Protein 6JZA (pdb70)

GO terms:
  GO:0061484 hematopoietic stem cell homeostasis (P, IMP)
  GO:0005515 protein binding (F, IPI)
  GO:0005576 extracellular region (C, HDA)
  GO:0043542 endothelial cell migration (P, IDA)
  GO:0043066 negative regulation of apoptotic process (P, IMP)
  GO:0043542 endothelial cell migration (P, IMP)
  GO:0045446 endothelial cell differentiation (P, IMP)

Radius of gyration: 15.82 Å; Cα contacts (8 Å, |Δi|>4): 136; chains: 1; bounding box: 21×58×25 Å

Structure (mmCIF, N/CA/C/O backbone):
data_6JZA
#
_entry.id   6JZA
#
_cell.length_a   45.731
_cell.length_b   45.731
_cell.length_c   68.966
_cell.angle_alpha   90.000
_cell.angle_beta   90.000
_cell.angle_gamma   120.000
#
_symmetry.space_group_name_H-M   'P 62'
#
loop_
_entity.id
_entity.type
_entity.pdbx_description
1 polymer 'Follistatin-related protein 1'
2 water water
#
loop_
_atom_site.group_PDB
_atom_site.id
_atom_site.type_symbol
_atom_site.label_atom_id
_atom_site.label_alt_id
_atom_site.label_comp_id
_atom_site.label_asym_id
_atom_site.label_entity_id
_atom_site.label_seq_id
_atom_site.pdbx_PDB_ins_code
_atom_site.Cartn_x
_atom_site.Cartn_y
_atom_site.Cartn_z
_atom_site.occupancy
_atom_site.B_iso_or_equiv
_atom_site.auth_seq_id
_atom_site.auth_comp_id
_atom_site.auth_asym_id
_atom_site.auth_atom_id
_atom_site.pdbx_PDB_model_num
ATOM 1 N N . PRO A 1 1 ? -3.759 -22.814 -19.117 1.00 66.05 18 PRO A N 1
ATOM 2 C CA . PRO A 1 1 ? -2.609 -23.675 -18.789 1.00 64.51 18 PRO A CA 1
ATOM 3 C C . PRO A 1 1 ? -2.095 -23.400 -17.370 1.00 63.27 18 PRO A C 1
ATOM 4 O O . PRO A 1 1 ? -1.914 -24.348 -16.591 1.00 60.64 18 PRO A O 1
ATOM 8 N N . TRP A 1 2 ? -1.896 -22.115 -17.055 1.00 67.83 19 TRP A N 1
ATOM 9 C CA . TRP A 1 2 ? -1.538 -21.633 -15.715 1.00 65.66 19 TRP A CA 1
ATOM 10 C C . TRP A 1 2 ? -2.699 -20.852 -15.079 1.00 71.38 19 TRP A C 1
ATOM 11 O O . TRP A 1 2 ? -3.611 -20.382 -15.777 1.00 71.24 19 TRP A O 1
ATOM 22 N N . GLU A 1 3 ? -2.646 -20.720 -13.753 1.00 71.01 20 GLU A N 1
ATOM 23 C CA . GLU A 1 3 ? -3.616 -19.960 -12.960 1.00 69.71 20 GLU A CA 1
ATOM 24 C C . GLU A 1 3 ? -3.616 -18.484 -13.377 1.00 72.59 20 GLU A C 1
ATOM 25 O O . GLU A 1 3 ? -2.553 -17.871 -13.493 1.00 72.56 20 GLU A O 1
ATOM 31 N N . GLU A 1 4 ? -4.799 -17.919 -13.609 1.00 83.99 21 GLU A N 1
ATOM 32 C CA . GLU A 1 4 ? -4.911 -16.517 -14.017 1.00 85.03 21 GLU A CA 1
ATOM 33 C C . GLU A 1 4 ? -4.978 -15.599 -12.777 1.00 81.44 21 GLU A C 1
ATOM 34 O O . GLU A 1 4 ? -5.623 -15.953 -11.790 1.00 79.42 21 GLU A O 1
ATOM 40 N N . PRO A 1 5 ? -4.285 -14.432 -12.824 1.00 57.97 22 PRO A N 1
ATOM 41 C CA . PRO A 1 5 ? -4.044 -13.529 -11.676 1.00 47.92 22 PRO A CA 1
ATOM 42 C C . PRO A 1 5 ? -5.272 -13.251 -10.789 1.00 49.51 22 PRO A C 1
ATOM 43 O O . PRO A 1 5 ? -6.376 -13.113 -11.317 1.00 52.56 22 PRO A O 1
ATOM 47 N N . ARG A 1 6 ? -5.085 -13.155 -9.470 1.00 53.06 23 ARG A N 1
ATOM 48 C CA . ARG A 1 6 ? -6.187 -12.816 -8.562 1.00 50.64 23 ARG A CA 1
ATOM 49 C C . ARG A 1 6 ? -6.391 -11.300 -8.494 1.00 51.18 23 ARG A C 1
ATOM 50 O O . ARG A 1 6 ? -5.456 -10.525 -8.762 1.00 46.86 23 ARG A O 1
ATOM 58 N N . SER A 1 7 ? -7.609 -10.876 -8.137 1.00 58.75 24 SER A N 1
ATOM 59 C CA . SER A 1 7 ? -7.903 -9.442 -7.973 1.00 56.56 24 SER A CA 1
ATOM 60 C C . SER A 1 7 ? -8.020 -8.993 -6.509 1.00 55.23 24 SER A C 1
ATOM 61 O O . SER A 1 7 ? -8.301 -9.797 -5.607 1.00 57.14 24 SER A O 1
ATOM 64 N N . LYS A 1 8 ? -7.795 -7.6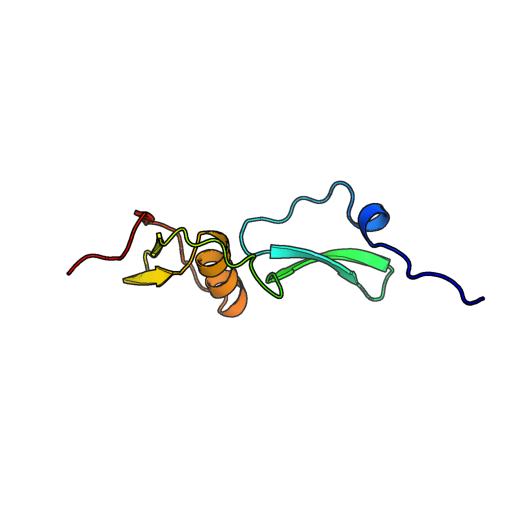98 -6.286 1.00 49.30 25 LYS A N 1
ATOM 65 C CA . LYS A 1 8 ? -7.962 -7.085 -4.962 1.00 48.47 25 LYS A CA 1
ATOM 66 C C . LYS A 1 8 ? -9.384 -6.526 -4.738 1.00 49.83 25 LYS A C 1
ATOM 67 O O . LYS A 1 8 ? -9.721 -6.093 -3.622 1.00 51.32 25 LYS A O 1
ATOM 73 N N . SER A 1 9 ? -10.207 -6.540 -5.788 1.00 63.57 26 SER A N 1
ATOM 74 C CA . SER A 1 9 ? -11.591 -6.075 -5.705 1.00 61.77 26 SER A CA 1
ATOM 75 C C . SER A 1 9 ? -12.296 -6.631 -4.462 1.00 62.57 26 SER A C 1
ATOM 76 O O . SER A 1 9 ? -12.992 -5.902 -3.763 1.00 66.42 26 SER A O 1
ATOM 79 N N . LYS A 1 10 ? -12.078 -7.909 -4.165 1.00 64.20 27 LYS A N 1
ATOM 80 C CA . LYS A 1 10 ? -12.702 -8.533 -3.000 1.00 61.11 27 LYS A CA 1
ATOM 81 C C . LYS A 1 10 ? -12.206 -7.924 -1.685 1.00 58.66 27 LYS A C 1
ATOM 82 O O . LYS A 1 10 ? -13.011 -7.544 -0.844 1.00 61.01 27 LYS A O 1
ATOM 88 N N . ILE A 1 11 ? -10.889 -7.825 -1.509 1.00 46.34 28 ILE A N 1
ATOM 89 C CA . ILE A 1 11 ? -10.334 -7.235 -0.289 1.00 43.55 28 ILE A CA 1
ATOM 90 C C . ILE A 1 11 ? -10.675 -5.750 -0.231 1.00 39.54 28 ILE A C 1
ATOM 91 O O . ILE A 1 11 ? -10.848 -5.186 0.855 1.00 38.69 28 ILE A O 1
ATOM 96 N N . CYS A 1 12 ? -10.789 -5.127 -1.403 1.00 42.77 29 CYS A N 1
ATOM 97 C CA . CYS A 1 12 ? -10.986 -3.677 -1.485 1.00 42.08 29 CYS A CA 1
ATOM 98 C C . CYS A 1 12 ? -12.416 -3.226 -1.731 1.00 44.12 29 CYS A C 1
ATOM 99 O O . CYS A 1 12 ? -12.652 -2.066 -2.083 1.00 48.53 29 CYS A O 1
ATOM 102 N N . ALA A 1 13 ? -13.374 -4.127 -1.553 1.00 47.84 30 ALA 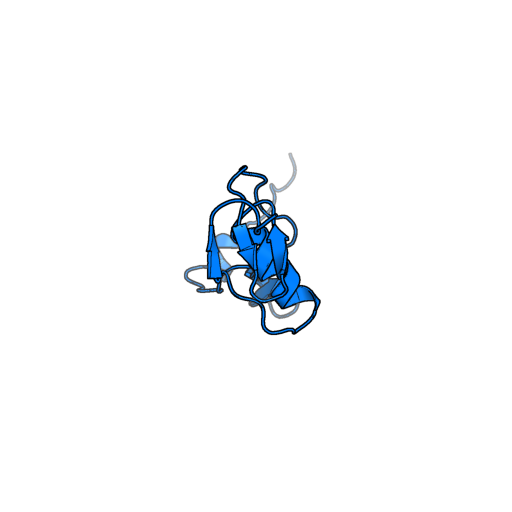A N 1
ATOM 103 C CA . ALA A 1 13 ? -14.772 -3.711 -1.505 1.00 46.05 30 ALA A CA 1
ATOM 104 C C . ALA A 1 13 ? -15.168 -3.674 -0.043 1.00 48.59 30 ALA A C 1
ATOM 105 O O . ALA A 1 13 ? -14.707 -4.503 0.756 1.00 53.11 30 ALA A O 1
ATOM 107 N N . ASN A 1 14 ? -15.960 -2.682 0.337 1.00 53.38 31 ASN A N 1
ATOM 108 C CA . ASN A 1 14 ? -16.108 -1.485 -0.445 1.00 52.51 31 ASN A CA 1
ATOM 109 C C . ASN A 1 14 ? -15.327 -0.478 0.365 1.00 54.39 31 ASN A C 1
ATOM 110 O O . ASN A 1 14 ? -15.779 0.020 1.405 1.00 53.01 31 ASN A O 1
ATOM 115 N N . VAL A 1 15 ? -14.107 -0.236 -0.082 1.00 43.97 32 VAL A N 1
ATOM 116 C CA . VAL A 1 15 ? -13.190 0.595 0.671 1.00 41.08 32 VAL A CA 1
ATOM 117 C C . VAL A 1 15 ? -13.274 2.039 0.175 1.00 38.68 32 VAL A C 1
ATOM 118 O O . VAL A 1 15 ? -13.386 2.285 -1.028 1.00 40.62 32 VAL A O 1
ATOM 122 N N . PHE A 1 16 ? -13.253 2.997 1.091 1.00 39.22 33 PHE A N 1
ATOM 123 C CA . PHE A 1 16 ? -13.182 4.379 0.662 1.00 37.76 33 PHE A CA 1
ATOM 124 C C . PHE A 1 16 ? -11.809 4.954 0.934 1.00 37.83 33 PHE A C 1
ATOM 125 O O . PHE A 1 16 ? -11.392 5.073 2.094 1.00 37.48 33 PHE A O 1
ATOM 133 N N . CYS A 1 17 ? -11.119 5.319 -0.138 1.00 42.26 34 CYS A N 1
ATOM 134 C CA . CYS A 1 17 ? -9.889 6.079 -0.021 1.00 43.54 34 CYS A CA 1
ATOM 135 C C . CYS A 1 17 ? -10.104 7.422 -0.708 1.00 44.61 34 CYS A C 1
ATOM 136 O O . CYS A 1 17 ? -10.639 7.482 -1.832 1.00 45.23 34 CYS A O 1
ATOM 139 N N . GLY A 1 18 ? -9.687 8.494 -0.034 1.00 55.67 35 GLY A N 1
ATOM 140 C CA . GLY A 1 18 ? -9.804 9.837 -0.577 1.00 54.39 35 GLY A CA 1
ATOM 141 C C . GLY A 1 18 ? -9.099 10.048 -1.909 1.00 56.65 35 GLY A C 1
ATOM 142 O O . GLY A 1 18 ? -8.475 9.134 -2.479 1.00 54.25 35 GLY A O 1
ATOM 143 N N . ALA A 1 19 ? -9.214 11.268 -2.420 1.00 49.08 36 ALA A N 1
ATOM 144 C CA . ALA A 1 19 ? -8.589 11.603 -3.684 1.00 48.74 36 ALA A CA 1
ATOM 145 C C . ALA A 1 19 ? -7.061 11.530 -3.529 1.00 48.57 36 ALA A C 1
ATOM 146 O O . ALA A 1 19 ? -6.502 11.960 -2.510 1.00 47.51 36 ALA A O 1
ATOM 148 N N . GLY A 1 20 ? -6.389 10.959 -4.524 1.00 41.64 37 GLY A N 1
ATOM 149 C CA . GLY A 1 20 ? -4.944 10.836 -4.467 1.00 39.31 37 GLY A CA 1
ATOM 150 C C . GLY A 1 20 ? -4.516 9.567 -3.763 1.00 37.71 37 GLY A C 1
ATOM 151 O O . GLY A 1 20 ? -3.323 9.269 -3.694 1.00 38.10 37 GLY A O 1
ATOM 152 N N . ARG A 1 21 ? -5.488 8.829 -3.230 1.00 40.79 38 ARG A N 1
ATOM 153 C CA . ARG A 1 21 ? -5.229 7.540 -2.590 1.00 38.75 38 ARG A CA 1
ATOM 154 C C . ARG A 1 21 ? -6.100 6.467 -3.238 1.00 39.56 38 ARG A C 1
ATOM 155 O O . ARG A 1 21 ? -7.170 6.766 -3.776 1.00 40.55 38 ARG A O 1
ATOM 163 N N . GLU A 1 22 ? -5.643 5.221 -3.208 1.00 45.31 39 GLU A N 1
ATOM 164 C CA . GLU A 1 22 ? -6.449 4.111 -3.712 1.00 44.57 39 GLU A CA 1
ATOM 165 C C . GLU A 1 22 ? -6.305 2.935 -2.758 1.00 44.78 39 GLU A C 1
ATOM 166 O O . GLU A 1 22 ? -5.595 3.031 -1.761 1.00 49.09 39 GLU A O 1
ATOM 172 N N . CYS A 1 23 ? -6.974 1.825 -3.032 1.00 40.36 40 CYS A N 1
ATOM 173 C CA . CYS A 1 23 ? -6.890 0.714 -2.094 1.00 41.46 40 CYS A CA 1
ATOM 174 C C . CYS A 1 23 ? -5.977 -0.421 -2.587 1.00 43.41 40 CYS A C 1
ATOM 175 O O . CYS A 1 23 ? -6.018 -0.813 -3.771 1.00 42.10 40 CYS A O 1
ATOM 178 N N . ALA A 1 24 ? -5.159 -0.939 -1.667 1.00 36.40 41 ALA A N 1
ATOM 179 C CA . ALA A 1 24 ? -4.248 -2.051 -1.946 1.00 34.00 41 ALA A CA 1
ATOM 180 C C . ALA A 1 24 ? -4.281 -3.017 -0.775 1.00 36.07 41 ALA A C 1
ATOM 181 O O . ALA A 1 24 ? -4.913 -2.727 0.254 1.00 36.08 41 ALA A O 1
ATOM 183 N N . VAL A 1 25 ? -3.567 -4.138 -0.905 1.00 36.68 42 VAL A N 1
ATOM 184 C CA . VAL A 1 25 ? -3.617 -5.208 0.099 1.00 34.61 42 VAL A CA 1
ATOM 185 C C . VAL A 1 25 ? -2.289 -5.315 0.863 1.00 38.01 42 VAL A C 1
ATOM 186 O O . VAL A 1 25 ? -1.228 -5.473 0.256 1.00 39.17 42 VAL A O 1
ATOM 190 N N . THR A 1 26 ? -2.343 -5.213 2.194 1.00 43.07 43 THR A N 1
ATOM 191 C CA . THR A 1 26 ? -1.136 -5.292 3.033 1.00 42.49 43 THR A CA 1
ATOM 192 C C . THR A 1 26 ? -0.607 -6.713 3.058 1.00 42.08 43 THR A C 1
ATOM 193 O O . THR A 1 26 ? -1.251 -7.605 2.515 1.00 43.07 43 THR A O 1
ATOM 197 N N . GLU A 1 27 ? 0.538 -6.936 3.704 1.00 50.91 44 GLU A N 1
ATOM 198 C CA . GLU A 1 27 ? 1.077 -8.296 3.824 1.00 53.48 44 GLU A CA 1
ATOM 199 C C . GLU A 1 27 ? 0.153 -9.216 4.654 1.00 55.51 44 GLU A C 1
ATOM 200 O O . GLU A 1 27 ? 0.221 -10.446 4.556 1.00 56.00 44 GLU A O 1
ATOM 206 N N . LYS A 1 28 ? -0.735 -8.604 5.439 1.00 59.85 45 LYS A N 1
ATOM 207 C CA . LYS A 1 28 ? -1.695 -9.344 6.259 1.00 57.71 45 LYS A CA 1
ATOM 208 C C . LYS A 1 28 ? -2.998 -9.654 5.521 1.00 57.61 45 LYS A C 1
ATOM 209 O O . LYS A 1 28 ? -3.934 -10.187 6.120 1.00 57.68 45 LYS A O 1
ATOM 215 N N . GLY A 1 29 ? -3.055 -9.316 4.229 1.00 57.05 46 GLY A N 1
ATOM 216 C CA . GLY A 1 29 ? -4.218 -9.607 3.395 1.00 52.71 46 GLY A CA 1
ATOM 217 C C . GLY A 1 29 ? -5.426 -8.704 3.604 1.00 53.37 46 GLY A C 1
ATOM 218 O O . GLY A 1 29 ? -6.540 -9.069 3.216 1.00 55.51 46 GLY A O 1
ATOM 219 N N . GLU A 1 30 ? -5.211 -7.529 4.202 1.00 48.08 47 GLU A N 1
ATOM 220 C CA . GLU A 1 30 ? -6.298 -6.596 4.510 1.00 48.01 47 GLU A CA 1
ATOM 221 C C . GLU A 1 30 ? -6.096 -5.271 3.770 1.00 48.40 47 GLU A C 1
ATOM 222 O O . GLU A 1 30 ? -4.959 -4.876 3.512 1.00 48.93 47 GLU A O 1
ATOM 228 N N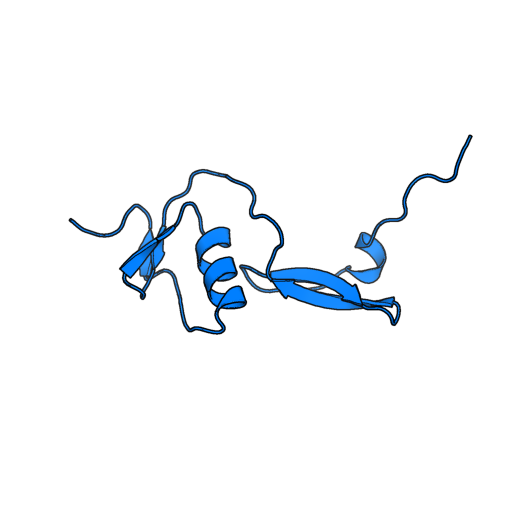 . PRO A 1 31 ? -7.195 -4.550 3.471 1.00 41.13 48 PRO A N 1
ATOM 229 C CA . PRO A 1 31 ? -7.144 -3.312 2.669 1.00 38.20 48 PRO A CA 1
ATOM 230 C C . PRO A 1 31 ? -6.558 -2.078 3.385 1.00 37.19 48 PRO A C 1
ATOM 231 O O . PRO A 1 31 ? -6.832 -1.870 4.570 1.00 38.88 48 PRO A O 1
ATOM 235 N N . THR A 1 32 ? -5.764 -1.273 2.670 1.00 38.64 49 THR A N 1
ATOM 236 C CA . THR A 1 32 ? -5.340 0.045 3.164 1.00 36.52 49 THR A CA 1
ATOM 237 C C . THR A 1 32 ? -5.473 1.021 2.050 1.00 38.09 49 THR A C 1
ATOM 238 O O . THR A 1 32 ? -5.577 0.634 0.869 1.00 37.82 49 THR A O 1
ATOM 242 N N . CYS A 1 33 ? -5.385 2.293 2.422 1.00 40.96 50 CYS A N 1
ATOM 243 C CA . CYS A 1 33 ? -5.212 3.346 1.440 1.00 42.28 50 CYS A CA 1
ATOM 244 C C . CYS A 1 33 ? -3.753 3.782 1.423 1.00 41.06 50 CYS A C 1
ATOM 245 O O . CYS A 1 33 ? -3.129 3.979 2.476 1.00 43.05 50 CYS A O 1
ATOM 248 N N . LEU A 1 34 ? -3.210 3.899 0.218 1.00 40.78 51 LEU A N 1
ATOM 249 C CA . LEU A 1 34 ? -1.890 4.465 0.007 1.00 41.00 51 LEU A CA 1
ATOM 250 C C . LEU A 1 34 ? -2.004 5.410 -1.158 1.00 39.11 51 LEU A C 1
ATOM 251 O O . LEU A 1 34 ? -3.009 5.402 -1.877 1.00 39.74 51 LEU A O 1
ATOM 256 N N . CYS A 1 35 ? -0.981 6.237 -1.331 1.00 40.12 52 CYS A N 1
ATOM 257 C CA . CYS A 1 35 ? -0.904 7.155 -2.462 1.00 40.34 52 CYS A CA 1
ATOM 258 C C . CYS A 1 35 ? -1.120 6.406 -3.774 1.00 37.83 52 CYS A C 1
ATOM 259 O O . CYS A 1 35 ? -0.668 5.260 -3.927 1.00 40.69 52 CYS A O 1
ATOM 262 N N . ILE A 1 36 ? -1.849 7.026 -4.702 1.00 35.98 53 ILE A N 1
ATOM 263 C CA . ILE A 1 36 ? -2.181 6.372 -5.977 1.00 35.53 53 ILE A CA 1
ATOM 264 C C . ILE A 1 36 ? -0.899 6.217 -6.771 1.00 36.28 53 ILE A C 1
ATOM 265 O O . ILE A 1 36 ? -0.093 7.156 -6.841 1.00 38.32 53 ILE A O 1
ATOM 270 N N . GLU A 1 37 ? -0.696 5.035 -7.345 1.00 39.92 54 GLU A N 1
ATOM 271 C CA . GLU A 1 37 ? 0.526 4.753 -8.080 1.00 38.80 54 GLU A CA 1
ATOM 272 C C . GLU A 1 37 ? 0.655 5.659 -9.306 1.00 40.00 54 GLU A C 1
ATOM 273 O O . GLU A 1 37 ? 1.605 6.450 -9.416 1.00 41.12 54 GLU A O 1
ATOM 279 N N . GLN A 1 38 ? -0.322 5.556 -10.202 1.00 44.35 55 GLN A N 1
ATOM 280 C CA . GLN A 1 38 ? -0.390 6.400 -11.389 1.00 43.88 55 GLN A CA 1
ATOM 281 C C . GLN A 1 38 ? -1.814 6.941 -11.531 1.00 44.12 55 GLN A C 1
ATOM 282 O O . GLN A 1 38 ? -2.794 6.179 -11.477 1.00 45.59 55 GLN A O 1
ATOM 288 N N . CYS A 1 39 ? -1.937 8.255 -11.696 1.00 37.71 56 CYS A N 1
ATOM 289 C CA . CYS A 1 39 ? -3.244 8.853 -11.933 1.00 35.29 56 CYS A CA 1
ATOM 290 C C . CYS A 1 39 ? -3.596 8.640 -13.398 1.00 36.71 56 CYS A C 1
ATOM 291 O O . CYS A 1 39 ? -2.705 8.672 -14.263 1.00 35.90 56 CYS A O 1
ATOM 294 N N . LYS A 1 40 ? -4.877 8.408 -13.687 1.00 40.51 57 LYS A N 1
ATOM 295 C CA . LYS A 1 40 ? -5.310 8.377 -15.075 1.00 36.32 57 LYS A CA 1
ATOM 296 C C . LYS A 1 40 ? -5.042 9.753 -15.667 1.00 36.28 57 LYS A C 1
ATOM 297 O O . LYS A 1 40 ? -5.501 10.775 -15.132 1.00 35.19 57 LYS A O 1
ATOM 303 N N . PRO A 1 41 ? -4.301 9.784 -16.786 1.00 39.99 58 PRO A N 1
ATOM 304 C CA . PRO A 1 41 ? -3.819 11.025 -17.386 1.00 41.07 58 PRO A CA 1
ATOM 305 C C . PRO A 1 41 ? -4.916 11.690 -18.230 1.00 40.32 58 PRO A C 1
ATOM 306 O O . PRO A 1 41 ? -4.691 11.983 -19.407 1.00 41.91 58 PRO A O 1
ATOM 310 N N . HIS A 1 42 ? -6.090 11.906 -17.633 1.00 35.35 59 HIS A N 1
ATOM 311 C CA . HIS A 1 42 ? -7.100 12.756 -18.250 1.00 36.05 59 HIS A CA 1
ATOM 312 C C . HIS A 1 42 ? -6.612 14.190 -18.141 1.00 37.21 59 HIS A C 1
ATOM 313 O O . HIS A 1 42 ? -6.016 14.584 -17.126 1.00 38.23 59 HIS A O 1
ATOM 320 N N . LYS A 1 43 ? -6.837 14.978 -19.182 1.00 38.76 60 LYS A N 1
ATOM 321 C CA . LYS A 1 43 ? -6.364 16.352 -19.156 1.00 39.82 60 LYS A CA 1
ATOM 322 C C . LYS A 1 43 ? -7.450 17.225 -18.535 1.00 39.54 60 LYS A C 1
ATOM 323 O O . LYS A 1 43 ? -8.440 17.555 -19.180 1.00 41.31 60 LYS A O 1
ATOM 329 N N . ARG A 1 44 ? -7.274 17.574 -17.268 1.00 36.65 61 ARG A N 1
ATOM 330 C CA . ARG A 1 44 ? -8.266 18.361 -16.553 1.00 34.11 61 ARG A CA 1
ATOM 331 C C . ARG A 1 44 ? -7.551 19.275 -15.594 1.00 33.97 61 ARG A C 1
ATOM 332 O O . ARG A 1 44 ? -7.731 19.125 -14.383 1.00 37.04 61 ARG A O 1
ATOM 340 N N . PRO A 1 45 ? -6.745 20.231 -16.119 1.00 26.88 62 PRO A N 1
ATOM 341 C CA . PRO A 1 45 ? -5.784 20.984 -15.284 1.00 27.40 62 PRO A CA 1
ATOM 342 C C . PRO A 1 45 ? -6.444 21.606 -14.070 1.00 31.78 62 PRO A C 1
ATOM 343 O O . PRO A 1 45 ? -7.665 21.824 -14.074 1.00 33.92 62 PRO A O 1
ATOM 347 N N . VAL A 1 46 ? -5.652 21.896 -13.042 1.00 44.53 63 VAL A N 1
ATOM 348 C CA . VAL A 1 46 ? -6.200 22.371 -11.783 1.00 41.75 63 VAL A CA 1
ATOM 349 C C . VAL A 1 46 ? -5.121 23.184 -11.040 1.00 48.59 63 VAL A C 1
ATOM 350 O O . VAL A 1 46 ? -3.922 22.884 -11.164 1.00 49.65 63 VAL A O 1
ATOM 354 N N . CYS A 1 47 ? -5.519 24.231 -10.311 1.00 49.73 64 CYS A N 1
ATOM 355 C CA . CYS A 1 47 ? -4.539 25.061 -9.587 1.00 49.56 64 CYS A CA 1
ATOM 356 C C . CYS A 1 47 ? -4.567 24.845 -8.075 1.00 50.77 64 CYS A C 1
ATOM 357 O O . CYS A 1 47 ? -5.630 24.958 -7.450 1.00 52.76 64 CYS A O 1
ATOM 360 N N . GLY A 1 48 ? -3.402 24.561 -7.485 1.00 42.06 65 GLY A N 1
ATOM 361 C CA . GLY A 1 48 ? -3.341 24.203 -6.076 1.00 42.33 65 GLY A CA 1
ATOM 362 C C . GLY A 1 48 ? -3.120 25.393 -5.167 1.00 47.37 65 GLY A C 1
ATOM 363 O O . GLY A 1 48 ? -2.626 26.436 -5.622 1.00 50.43 65 GLY A O 1
ATOM 364 N N . SER A 1 49 ? -3.489 25.254 -3.893 1.00 51.09 66 SER A N 1
ATOM 365 C CA . SER A 1 49 ? -3.179 26.286 -2.911 1.00 53.67 66 SER A CA 1
ATOM 366 C C . SER A 1 49 ? -1.672 26.545 -2.903 1.00 54.68 66 SER A C 1
ATOM 367 O O . SER A 1 49 ? -1.219 27.680 -2.740 1.00 57.33 66 SER A O 1
ATOM 370 N N . ASN A 1 50 ? -0.896 25.491 -3.129 1.00 58.12 67 ASN A N 1
ATOM 371 C CA . ASN A 1 50 ? 0.555 25.613 -3.199 1.00 55.76 67 ASN A CA 1
ATOM 372 C C . ASN A 1 50 ? 1.042 26.407 -4.407 1.00 55.22 67 ASN A C 1
ATOM 373 O O . ASN A 1 50 ? 2.250 26.536 -4.624 1.00 59.30 67 ASN A O 1
ATOM 378 N N . GLY A 1 51 ? 0.109 26.935 -5.194 1.00 49.37 68 GLY A N 1
ATOM 379 C CA . GLY A 1 51 ? 0.471 27.775 -6.323 1.00 49.23 68 GLY A CA 1
ATOM 380 C C . GLY A 1 51 ? 0.922 27.013 -7.558 1.00 50.52 68 GLY A C 1
ATOM 381 O O . GLY A 1 51 ? 1.324 27.624 -8.562 1.00 51.18 68 GLY A O 1
ATOM 382 N N . LYS A 1 52 ? 0.855 25.686 -7.508 1.00 57.85 69 LYS A N 1
ATOM 383 C CA . LYS A 1 52 ? 1.258 24.888 -8.665 1.00 58.11 69 LYS A CA 1
ATOM 384 C C . LYS A 1 52 ? 0.059 24.470 -9.523 1.00 55.64 69 LYS A C 1
ATOM 385 O O . LYS A 1 52 ? -1.072 24.378 -9.033 1.00 56.88 69 LYS A O 1
ATOM 391 N N . THR A 1 53 ? 0.306 24.231 -10.806 1.00 43.19 70 THR A N 1
ATOM 392 C CA . THR A 1 53 ? -0.732 23.735 -11.703 1.00 43.16 70 THR A CA 1
ATOM 393 C C . THR A 1 53 ? -0.568 22.231 -11.893 1.00 43.31 70 THR A C 1
ATOM 394 O O . THR A 1 53 ? 0.531 21.773 -12.177 1.00 47.36 70 THR A O 1
ATOM 398 N N . TYR A 1 54 ? -1.647 21.461 -11.743 1.00 43.62 71 TYR A N 1
ATOM 399 C CA . TYR A 1 54 ? -1.577 20.004 -11.918 1.00 42.90 71 TYR A CA 1
ATOM 400 C C . TYR A 1 54 ? -2.416 19.536 -13.109 1.00 40.68 71 TYR A C 1
ATOM 401 O O . TYR A 1 54 ? -3.410 20.167 -13.464 1.00 41.55 71 TYR A O 1
ATOM 410 N N . LEU A 1 55 ? -2.022 18.413 -13.703 1.00 38.17 72 LEU A N 1
ATOM 411 C CA . LEU A 1 55 ? -2.688 17.880 -14.890 1.00 36.73 72 LEU A CA 1
ATOM 412 C C . LEU A 1 55 ? -4.148 17.576 -14.624 1.00 33.91 72 LEU A C 1
ATOM 413 O O . LEU A 1 55 ? -4.992 17.679 -15.525 1.00 34.95 72 LEU A O 1
ATOM 418 N N . ASN A 1 56 ? -4.449 17.177 -13.394 1.00 37.74 73 ASN A N 1
ATOM 419 C CA . ASN A 1 56 ? -5.820 16.814 -13.052 1.00 38.91 73 ASN A CA 1
ATOM 420 C C . ASN A 1 56 ? -6.026 16.739 -11.547 1.00 38.09 73 ASN A C 1
ATOM 421 O O . ASN A 1 56 ? -5.087 16.952 -10.772 1.00 38.47 73 ASN A O 1
ATOM 426 N N . HIS A 1 57 ? -7.254 16.436 -11.143 1.00 37.11 74 HIS A N 1
ATOM 427 C CA . HIS A 1 57 ? -7.589 16.429 -9.734 1.00 36.91 74 HIS A CA 1
ATOM 428 C C . HIS A 1 57 ? -6.758 15.377 -9.000 1.00 36.63 74 HIS A C 1
ATOM 429 O O . HIS A 1 57 ? -6.131 15.679 -7.977 1.00 38.74 74 HIS A O 1
ATOM 436 N N . CYS A 1 58 ? -6.744 14.151 -9.524 1.00 37.18 75 CYS A N 1
ATOM 437 C CA . CYS A 1 58 ? -5.946 13.073 -8.935 1.00 35.32 75 CYS A CA 1
ATOM 438 C C . CYS A 1 58 ? -4.469 13.450 -8.705 1.00 36.15 75 CYS A C 1
ATOM 439 O O . CYS A 1 58 ? -3.924 13.167 -7.628 1.00 35.20 75 CYS A O 1
ATOM 442 N N . GLU A 1 59 ? -3.827 14.086 -9.694 1.00 37.42 76 GLU A N 1
ATOM 443 C CA . GLU A 1 59 ? -2.400 14.443 -9.582 1.00 36.42 76 GLU A CA 1
ATOM 444 C C . GLU A 1 59 ? -2.100 15.426 -8.447 1.00 37.82 76 GLU A C 1
ATOM 445 O O . GLU A 1 59 ? -1.026 15.377 -7.843 1.00 37.96 76 GLU A O 1
ATOM 451 N N . LEU A 1 60 ? -3.040 16.328 -8.170 1.00 34.48 77 LEU A N 1
ATOM 452 C CA . LEU A 1 60 ? -2.852 17.324 -7.119 1.00 33.11 77 LEU A CA 1
ATOM 453 C C . LEU A 1 60 ? -2.830 16.648 -5.759 1.00 34.10 77 LEU A C 1
ATOM 454 O O . LEU A 1 60 ? -2.053 17.020 -4.872 1.00 34.09 77 LEU A O 1
ATOM 459 N N . HIS A 1 61 ? -3.721 15.679 -5.571 1.00 39.84 78 HIS A N 1
ATOM 460 C CA . HIS A 1 61 ? -3.865 15.052 -4.262 1.00 37.38 78 HIS A CA 1
ATOM 461 C C . HIS A 1 61 ? -2.852 13.941 -4.077 1.00 38.67 78 HIS A C 1
ATOM 462 O O . HIS A 1 61 ? -2.452 13.630 -2.945 1.00 39.67 78 HIS A O 1
ATOM 469 N N . ARG A 1 62 ? -2.443 13.340 -5.194 1.00 38.34 79 ARG A N 1
ATOM 470 C CA . ARG A 1 62 ? -1.405 12.327 -5.162 1.00 37.72 7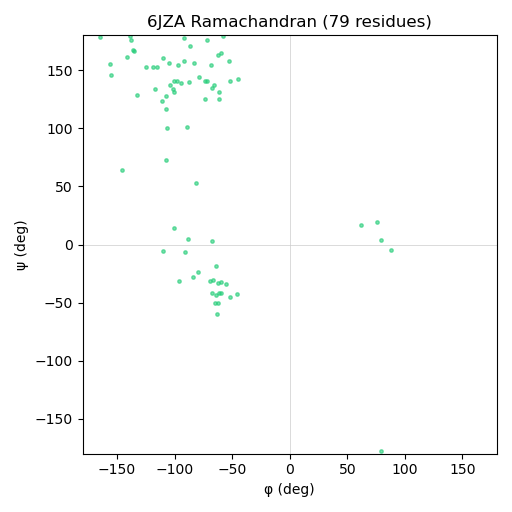9 ARG A CA 1
ATOM 471 C C . ARG A 1 62 ? -0.114 12.983 -4.687 1.00 39.79 79 ARG A C 1
ATOM 472 O O . ARG A 1 62 ? 0.613 12.419 -3.855 1.00 41.30 79 ARG A O 1
ATOM 480 N N . ASP A 1 63 ? 0.166 14.177 -5.208 1.00 45.90 80 ASP A N 1
ATOM 481 C CA . ASP A 1 63 ? 1.332 14.933 -4.769 1.00 46.50 80 ASP A CA 1
ATOM 482 C C . ASP A 1 63 ? 1.198 15.243 -3.277 1.00 46.86 80 ASP A C 1
ATOM 483 O O . ASP A 1 63 ? 2.163 15.129 -2.526 1.00 51.31 80 ASP A O 1
ATOM 488 N N . ALA A 1 64 ? -0.006 15.612 -2.847 1.00 39.60 81 ALA A N 1
ATOM 489 C CA . ALA A 1 64 ? -0.236 15.963 -1.446 1.00 41.74 81 ALA A CA 1
ATOM 490 C C . ALA A 1 64 ? 0.096 14.775 -0.563 1.00 42.62 81 ALA A C 1
ATOM 491 O O . ALA A 1 64 ? 0.706 14.914 0.503 1.00 44.03 81 ALA A O 1
ATOM 493 N N . CYS A 1 65 ? -0.317 13.604 -1.038 1.00 45.78 82 CYS A N 1
ATOM 494 C CA . CYS A 1 65 ? -0.116 12.340 -0.347 1.00 43.55 82 CYS A CA 1
ATOM 495 C C . CYS A 1 65 ? 1.348 11.903 -0.299 1.00 43.84 82 CYS A C 1
ATOM 496 O O . CYS A 1 65 ? 1.757 11.232 0.645 1.00 46.18 82 CYS A O 1
ATOM 499 N N . LEU A 1 66 ? 2.131 12.256 -1.321 1.00 40.14 83 LEU A N 1
ATOM 500 C CA . LEU A 1 66 ? 3.540 11.835 -1.373 1.00 37.59 83 LEU A CA 1
ATOM 501 C C . LEU A 1 66 ? 4.411 12.710 -0.502 1.00 37.43 83 LEU A C 1
ATOM 502 O O . LEU A 1 66 ? 5.488 12.292 -0.068 1.00 40.58 83 LEU A O 1
ATOM 507 N N . THR A 1 67 ? 3.942 13.923 -0.245 1.00 41.75 84 THR A N 1
ATOM 508 C CA . THR A 1 67 ? 4.745 14.919 0.449 1.00 42.74 84 THR A CA 1
ATOM 509 C C . THR A 1 67 ? 4.203 15.178 1.846 1.00 46.11 84 THR A C 1
ATOM 510 O O . THR A 1 67 ? 4.806 15.939 2.616 1.00 49.94 84 THR A O 1
ATOM 514 N N . GLY A 1 68 ? 3.061 14.565 2.165 1.00 49.67 85 GLY A N 1
ATOM 515 C CA . GLY A 1 68 ? 2.429 14.744 3.466 1.00 49.15 85 GLY A CA 1
ATOM 516 C C . GLY A 1 68 ? 2.022 16.186 3.739 1.00 52.43 85 GLY A C 1
ATOM 517 O O . GLY A 1 68 ? 1.770 16.559 4.894 1.00 51.02 85 GLY A O 1
ATOM 518 N N . SER A 1 69 ? 1.959 16.991 2.675 1.00 61.47 86 SER A N 1
ATOM 519 C CA . SER A 1 69 ? 1.605 18.403 2.784 1.00 63.04 86 SER A CA 1
ATOM 520 C C . SER A 1 69 ? 0.113 18.648 2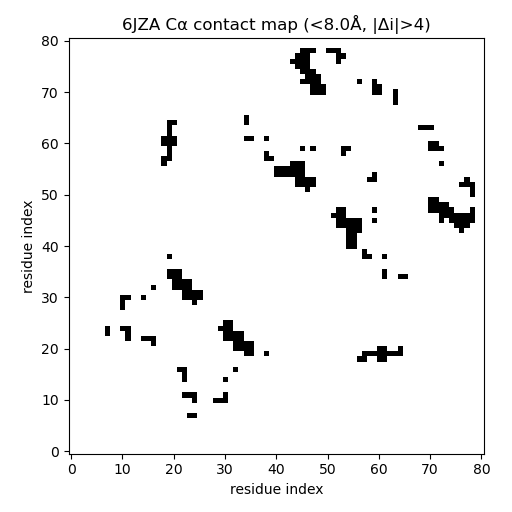.625 1.00 66.84 86 SER A C 1
ATOM 521 O O . SER A 1 69 ? -0.669 17.723 2.364 1.00 66.11 86 SER A O 1
ATOM 524 N N . LYS A 1 70 ? -0.260 19.915 2.773 1.00 74.10 87 LYS A N 1
ATOM 525 C CA . LYS A 1 70 ? -1.655 20.330 2.781 1.00 77.37 87 LYS A CA 1
ATOM 526 C C . LYS A 1 70 ? -2.037 21.062 1.490 1.00 77.43 87 LYS A C 1
ATOM 527 O O . LYS A 1 70 ? -2.238 22.284 1.478 1.00 77.66 87 LYS A O 1
ATOM 533 N N . ILE A 1 71 ? -2.144 20.312 0.400 1.00 57.85 88 ILE A N 1
ATOM 534 C CA . ILE A 1 71 ? -2.582 20.901 -0.860 1.00 53.30 88 ILE A CA 1
ATOM 535 C C . ILE A 1 71 ? -4.078 20.641 -1.068 1.00 50.24 88 ILE A C 1
ATOM 536 O O . ILE A 1 71 ? -4.598 19.560 -0.735 1.00 46.83 88 ILE A O 1
ATOM 541 N N . GLN A 1 72 ? -4.769 21.649 -1.592 1.00 50.38 89 GLN A N 1
ATOM 542 C CA . GLN A 1 72 ? -6.133 21.473 -2.063 1.00 49.01 89 GLN A CA 1
ATOM 543 C C . GLN A 1 72 ? -6.275 22.301 -3.335 1.00 49.27 89 GLN A C 1
ATOM 544 O O . GLN A 1 72 ? -5.451 23.190 -3.608 1.00 47.42 89 GLN A O 1
ATOM 550 N N . VAL A 1 73 ? -7.301 21.987 -4.126 1.00 47.67 90 VAL A N 1
ATOM 551 C CA . VAL A 1 73 ? -7.645 22.790 -5.296 1.00 46.64 90 VAL A CA 1
ATOM 552 C C . VAL A 1 73 ? -8.291 24.088 -4.814 1.00 48.93 90 VAL A C 1
ATOM 553 O O . VAL A 1 73 ? -9.285 24.028 -4.069 1.00 52.82 90 VAL A O 1
ATOM 557 N N . ASP A 1 74 ? -7.779 25.252 -5.218 1.00 68.27 91 ASP A N 1
ATOM 558 C CA . ASP A 1 74 ? -8.551 26.474 -4.958 1.00 76.28 91 ASP A CA 1
ATOM 559 C C . ASP A 1 74 ? -9.406 26.927 -6.157 1.00 76.63 91 ASP A C 1
ATOM 560 O O . ASP A 1 74 ? -10.490 27.508 -5.971 1.00 79.42 91 ASP A O 1
ATOM 565 N N . TYR A 1 75 ? -8.919 26.647 -7.372 1.00 55.22 92 TYR A N 1
ATOM 566 C CA . TYR A 1 75 ? -9.699 26.830 -8.610 1.00 52.37 92 TYR A CA 1
ATOM 567 C C . TYR A 1 75 ? -9.199 25.944 -9.758 1.00 50.14 92 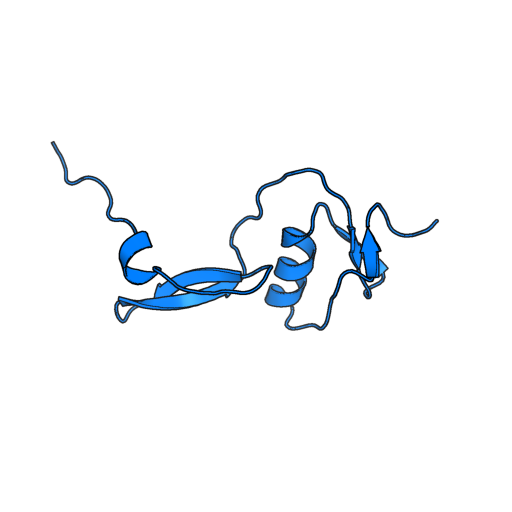TYR A C 1
ATOM 568 O O . TYR A 1 75 ? -8.028 25.547 -9.767 1.00 54.00 92 TYR A O 1
ATOM 577 N N . ASP A 1 76 ? -10.071 25.637 -10.720 1.00 41.34 93 ASP A N 1
ATOM 578 C CA . ASP A 1 76 ? -9.684 24.794 -11.862 1.00 40.70 93 ASP A CA 1
ATOM 579 C C . ASP A 1 76 ? -9.052 25.539 -13.066 1.00 42.60 93 ASP A C 1
ATOM 580 O O . ASP A 1 76 ? -9.029 26.774 -13.109 1.00 47.74 93 ASP A O 1
ATOM 585 N N . GLY A 1 77 ? -8.523 24.792 -14.036 1.00 45.33 94 GLY A N 1
ATOM 586 C CA . GLY A 1 77 ? -7.727 25.390 -15.105 1.00 44.53 94 GLY A CA 1
ATOM 587 C C . GLY A 1 77 ? -6.319 25.671 -14.597 1.00 46.28 94 GLY A C 1
ATOM 588 O O . GLY A 1 77 ? -6.024 25.346 -13.442 1.00 46.13 94 GLY A O 1
ATOM 589 N N . HIS A 1 78 ? -5.451 26.262 -15.428 1.00 47.01 95 HIS A N 1
ATOM 590 C CA . HIS A 1 78 ? -4.093 26.610 -14.980 1.00 44.74 95 HIS A CA 1
ATOM 591 C C . HIS A 1 78 ? -4.116 27.745 -13.948 1.00 48.10 95 HIS A C 1
ATOM 592 O O . HIS A 1 78 ? -5.065 28.544 -13.923 1.00 51.12 95 HIS A O 1
ATOM 599 N N . CYS A 1 79 ? -3.089 27.806 -13.094 1.00 49.76 96 CYS A N 1
ATOM 600 C CA . CYS A 1 79 ? -2.906 28.937 -12.166 1.00 51.91 96 CYS A CA 1
ATOM 601 C C . CYS A 1 79 ? -2.764 30.258 -12.930 1.00 56.70 96 CYS A C 1
ATOM 602 O O . CYS A 1 79 ? -2.532 30.251 -14.141 1.00 59.14 96 CYS A O 1
ATOM 605 N N . LYS A 1 80 ? -2.901 31.382 -12.223 1.00 80.10 97 LYS A N 1
ATOM 606 C CA . LYS A 1 80 ? -2.851 32.721 -12.835 1.00 85.13 97 LYS A CA 1
ATOM 607 C C . LYS A 1 80 ? -1.515 33.073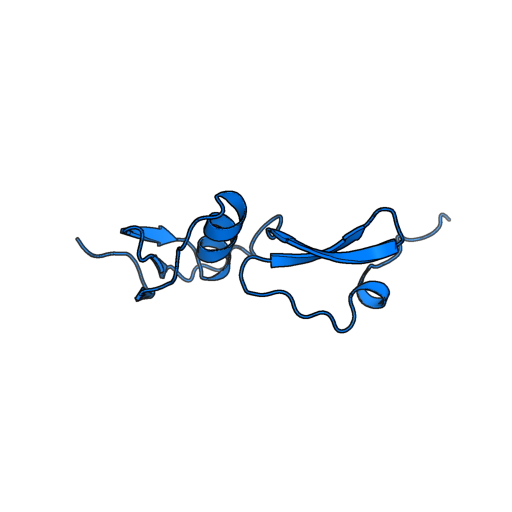 -13.503 1.00 92.76 97 LYS A C 1
ATOM 608 O O . LYS A 1 80 ? -0.491 32.434 -13.241 1.00 96.41 97 LYS A O 1
ATOM 614 N N . GLU A 1 81 ? -1.543 34.099 -14.355 1.00 90.79 98 GLU A N 1
ATOM 615 C CA . GLU A 1 81 ? -0.342 34.640 -14.998 1.00 92.07 98 GLU A CA 1
ATOM 616 C C . GLU A 1 81 ? 0.474 33.591 -15.753 1.00 94.74 98 GLU A C 1
ATOM 617 O O . GLU A 1 81 ? 0.894 33.811 -16.893 1.00 96.20 98 GLU A O 1
#

Organism: Mus muscu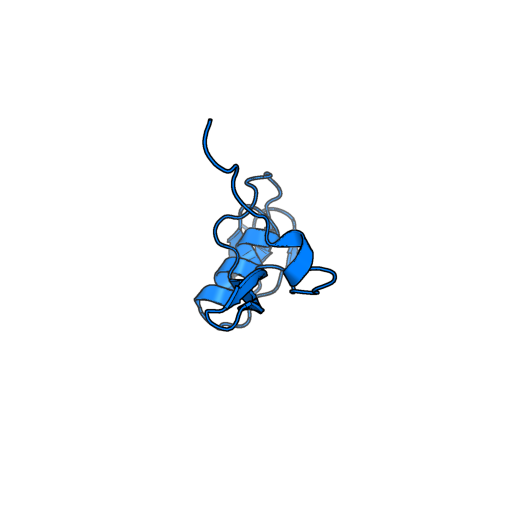lus (NCBI:txid10090)

CATH classification: 3.30.60.30

Sequence (81 aa):
PWEEPRSKSKICANVFCGAGRECAVTEKGEPTCLCIEQCKPHKRPVCGSNGKTYLNHCELHRDACLTGSKIQVDYDGHCKE

B-factor: mean 48.68, std 13.47, range [23.68, 104.57]

Nearest PDB structures (foldseek):
  6jza-assembly1_A-2  TM=8.837E-01  e=1.286E-16  Mus musculus
  6maa-assembly1_A  TM=7.466E-01  e=2.963E-05  Mus musculus
  6kbr-assembly1_C  TM=9.394E-01  e=1.071E-03  Homo sapiens
  3hh2-assembly1_D  TM=5.918E-01  e=6.225E-05  Homo sapiens
  2ovo-assembly1_A  TM=8.500E-01  e=1.459E-03  Lophura nycthemera

Secondary structure (DSSP, 8-state):
-------STTTTTT----TTEEEEE-TTS-EEEEE-SS-------EEETTS-EESSHHHHHHHHHHHT----EEEESSPP-

Foldseek 3Di:
DDDDDDDCCVLPVPPDDDQQWDWDADPVRHIDIAGDPDDDQDQWWFAKPVRAIDRDQNRQVVVCRVVVHDIDTPGTDGGDD

Solvent-accessible surface area: 6444 Å² total; per-residue (Å²): 155,194,159,120,132,233,80,91,74,184,67,22,72,149,53,178,26,26,43,1,81,61,15,24,64,53,192,178,35,101,58,61,56,80,29,28,136,142,2,156,109,86,165,147,28,10,5,1,60,63,52,124,61,25,76,7,92,31,39,0,36,64,40,6,28,104,85,74,58,201,18,113,44,80,97,117,31,124,30,166,138

InterPro domains:
  IPR002048 EF-hand domain [PS50222] (191-226)
  IPR002350 Kazal domain [PF07648] (52-96)
  IPR002350 Kazal domain [PS51465] (51-98)
  IPR002350 Kazal domain [SM00280] (51-96)
  IPR003645 Follistatin-like, N-terminal [SM00274] (28-51)
  IPR011992 EF-hand domain pair [SSF47473] (139-220)
  IPR015369 Follistatin/Osteonectin EGF domain [PF09289] (29-50)
  IPR036058 Kazal domain superfamily [SSF100895] (32-96)
  IPR050653 Protease Inhibitors and Growth Factor Antagonists [PTHR10913] (11-292)
  IPR057020 Follistatin-related protein 1, EF-hand domain pair [PF23564] (111-230)